Protein AF-A0A941UKR5-F1 (afdb_monomer_lite)

Foldseek 3Di:
DQPCPVQPDDDDDDDPVVVVVVCVVDDPCPGDPVSVVSVVVSVVCVVVVVVVVVVLVVVLVVVVVVCVVVVFDWDDDPDSDIGGDDD

Structure (mmCIF, N/CA/C/O backbone):
data_AF-A0A941UKR5-F1
#
_entry.id   AF-A0A941UKR5-F1
#
loop_
_atom_site.group_PDB
_atom_site.id
_atom_site.type_symbol
_atom_site.label_atom_id
_atom_site.label_alt_id
_atom_site.label_comp_id
_atom_site.label_asym_id
_atom_site.label_entity_id
_atom_site.label_seq_id
_atom_site.pdbx_PDB_ins_code
_atom_site.Cartn_x
_atom_site.Cartn_y
_atom_site.Cartn_z
_atom_site.occupancy
_atom_site.B_iso_or_equiv
_atom_site.auth_seq_id
_atom_site.auth_comp_id
_atom_site.auth_asym_id
_atom_site.auth_atom_id
_atom_site.pdbx_PDB_model_num
ATOM 1 N N . MET A 1 1 ? 2.711 1.603 5.756 1.00 88.06 1 MET A N 1
ATOM 2 C CA . MET A 1 1 ? 3.417 0.504 5.070 1.00 88.06 1 MET A CA 1
ATOM 3 C C . MET A 1 1 ? 4.754 1.014 4.565 1.00 88.06 1 MET A C 1
ATOM 5 O O . MET A 1 1 ? 5.663 1.010 5.366 1.00 88.06 1 MET A O 1
ATOM 9 N N . TYR A 1 2 ? 4.866 1.534 3.334 1.00 95.44 2 TYR A N 1
ATOM 10 C CA . TYR A 1 2 ? 6.163 1.956 2.764 1.00 95.44 2 TYR A CA 1
ATOM 11 C C . TYR A 1 2 ? 6.440 3.472 2.786 1.00 95.44 2 TYR A C 1
ATOM 13 O O . TYR A 1 2 ? 7.502 3.904 2.363 1.00 95.44 2 TYR A O 1
ATOM 21 N N . GLY A 1 3 ? 5.475 4.313 3.179 1.00 94.31 3 GLY A N 1
ATOM 22 C CA . GLY A 1 3 ? 5.683 5.770 3.267 1.00 94.31 3 GLY A CA 1
ATOM 23 C C . GLY A 1 3 ? 5.835 6.519 1.930 1.00 94.31 3 GLY A C 1
ATOM 24 O O . GLY A 1 3 ? 6.118 7.710 1.929 1.00 94.31 3 GLY A O 1
ATOM 25 N N . LEU A 1 4 ? 5.606 5.871 0.780 1.00 96.81 4 LEU A N 1
ATOM 26 C CA . LEU A 1 4 ? 5.890 6.441 -0.552 1.00 96.81 4 LEU A CA 1
ATOM 27 C C . LEU A 1 4 ? 4.690 7.114 -1.244 1.00 96.81 4 LEU A C 1
ATOM 29 O O . LEU A 1 4 ? 4.685 7.260 -2.469 1.00 96.81 4 LEU A O 1
ATOM 33 N N . ALA A 1 5 ? 3.656 7.522 -0.501 1.00 94.94 5 ALA A N 1
ATOM 34 C CA . ALA A 1 5 ? 2.417 8.036 -1.096 1.00 94.94 5 ALA A CA 1
ATOM 35 C C . ALA A 1 5 ? 2.662 9.221 -2.046 1.00 94.94 5 ALA A C 1
ATOM 37 O O . ALA A 1 5 ? 2.065 9.253 -3.120 1.00 94.94 5 ALA A O 1
ATOM 38 N N . GLY A 1 6 ? 3.586 10.128 -1.710 1.00 96.19 6 GLY A N 1
ATOM 39 C CA . GLY A 1 6 ? 3.951 11.278 -2.547 1.00 96.19 6 GLY A CA 1
ATOM 40 C C . GLY A 1 6 ? 4.756 10.937 -3.809 1.00 96.19 6 GLY A C 1
ATOM 41 O O . GLY A 1 6 ? 4.722 11.703 -4.764 1.00 96.19 6 GLY A O 1
ATOM 42 N N . LEU A 1 7 ? 5.431 9.780 -3.862 1.00 97.12 7 LEU A N 1
ATOM 43 C CA . LEU A 1 7 ? 6.275 9.388 -5.006 1.00 97.12 7 LEU A CA 1
ATOM 44 C C . LEU A 1 7 ? 5.513 8.673 -6.127 1.00 97.12 7 LEU A C 1
ATOM 46 O O . LEU A 1 7 ? 6.067 8.463 -7.203 1.00 97.12 7 LEU A O 1
ATOM 50 N N . ARG A 1 8 ? 4.248 8.307 -5.883 1.00 96.06 8 ARG A N 1
ATOM 51 C CA . ARG A 1 8 ? 3.336 7.715 -6.880 1.00 96.06 8 ARG A CA 1
ATOM 52 C C . ARG A 1 8 ? 3.900 6.467 -7.570 1.00 96.06 8 ARG A C 1
ATOM 54 O O . ARG A 1 8 ? 3.791 6.317 -8.783 1.00 96.06 8 ARG A O 1
ATOM 61 N N . ILE A 1 9 ? 4.480 5.558 -6.790 1.00 97.19 9 ILE A N 1
ATOM 62 C CA . ILE A 1 9 ? 5.017 4.287 -7.285 1.00 97.19 9 ILE A CA 1
ATOM 63 C C . ILE A 1 9 ? 4.104 3.117 -6.914 1.00 97.19 9 ILE A C 1
ATOM 65 O O . ILE A 1 9 ? 3.599 3.039 -5.795 1.00 97.19 9 ILE A O 1
ATOM 69 N N . GLY A 1 10 ? 3.890 2.210 -7.864 1.00 95.50 10 GLY A N 1
ATOM 70 C CA . GLY A 1 10 ? 3.095 0.999 -7.692 1.00 95.50 10 GLY A CA 1
ATOM 71 C C . GLY A 1 10 ? 3.450 -0.040 -8.751 1.00 95.50 10 GLY A C 1
ATOM 72 O O . GLY A 1 10 ? 4.151 0.264 -9.717 1.00 95.50 10 GLY A O 1
ATOM 73 N N . TYR A 1 11 ? 2.973 -1.266 -8.565 1.00 95.62 11 TYR A N 1
ATOM 74 C CA . TYR A 1 11 ? 3.188 -2.374 -9.491 1.00 95.62 11 TYR A CA 1
ATOM 75 C C . TYR A 1 11 ? 1.915 -3.216 -9.626 1.00 95.62 11 TYR A C 1
ATOM 77 O O . TYR A 1 11 ? 1.025 -3.153 -8.779 1.00 95.62 11 TYR A O 1
ATOM 85 N N . GLY A 1 12 ? 1.833 -3.997 -10.702 1.00 95.12 12 GLY A N 1
ATOM 86 C CA . GLY A 1 12 ? 0.783 -4.989 -10.920 1.00 95.12 12 GLY A CA 1
ATOM 87 C C . GLY A 1 12 ? 1.398 -6.360 -11.176 1.00 95.12 12 GLY A C 1
ATOM 88 O O . GLY A 1 12 ? 2.473 -6.456 -11.768 1.00 95.12 12 GLY A O 1
ATOM 89 N N . ILE A 1 13 ? 0.719 -7.415 -10.730 1.00 97.62 13 ILE A N 1
ATOM 90 C CA . ILE A 1 13 ? 1.096 -8.811 -10.974 1.00 97.62 13 ILE A CA 1
ATOM 91 C C . ILE A 1 13 ? -0.049 -9.461 -11.747 1.00 97.62 13 ILE A C 1
ATOM 93 O O . ILE A 1 13 ? -1.211 -9.320 -11.374 1.00 97.62 13 ILE A O 1
ATOM 97 N N . GLY A 1 14 ? 0.268 -10.163 -12.832 1.00 97.38 14 GLY A N 1
ATOM 98 C CA . GLY A 1 14 ? -0.733 -10.795 -13.683 1.00 97.38 14 GLY A CA 1
ATOM 99 C C . GLY A 1 14 ? -0.108 -11.738 -14.700 1.00 97.38 14 GLY A C 1
ATOM 100 O O . GLY A 1 14 ? 1.114 -11.878 -14.775 1.00 97.38 14 GLY A O 1
ATOM 101 N N . ARG A 1 15 ? -0.956 -12.393 -15.500 1.00 98.56 15 ARG A N 1
ATOM 102 C CA . ARG A 1 15 ? -0.486 -13.267 -16.578 1.00 98.56 15 ARG A CA 1
ATOM 103 C C . ARG A 1 15 ? 0.321 -12.473 -17.605 1.00 98.56 15 ARG A C 1
ATOM 105 O O . ARG A 1 15 ? 0.014 -11.319 -17.905 1.00 98.56 15 ARG A O 1
ATOM 112 N N . LYS A 1 16 ? 1.341 -13.120 -18.170 1.00 98.31 16 LYS A N 1
ATOM 113 C CA . LYS A 1 16 ? 2.287 -12.498 -19.106 1.00 98.31 16 LYS A CA 1
ATOM 114 C C . LYS A 1 16 ? 1.601 -11.845 -20.311 1.00 98.31 16 LYS A C 1
ATOM 116 O O . LYS A 1 16 ? 2.013 -10.764 -20.714 1.00 98.31 16 LYS A O 1
ATOM 121 N N . ASP A 1 17 ? 0.574 -12.487 -20.862 1.00 98.19 17 ASP A N 1
ATOM 122 C CA . ASP A 1 17 ? -0.227 -11.974 -21.979 1.00 98.19 17 ASP A CA 1
ATOM 123 C C . ASP A 1 17 ? -0.966 -10.680 -21.612 1.00 98.19 17 ASP A C 1
ATOM 125 O O . ASP A 1 17 ? -0.867 -9.693 -22.333 1.00 98.19 17 ASP A O 1
ATOM 129 N N . ILE A 1 18 ? -1.606 -10.634 -20.442 1.00 97.81 18 ILE A N 1
ATOM 130 C CA . ILE A 1 18 ? -2.293 -9.430 -19.947 1.00 97.81 18 ILE A CA 1
ATOM 131 C C . ILE A 1 18 ? -1.296 -8.288 -19.706 1.00 97.81 18 ILE A C 1
ATOM 133 O O . ILE A 1 18 ? -1.515 -7.160 -20.146 1.00 97.81 18 ILE A O 1
ATOM 137 N N . ILE A 1 19 ? -0.173 -8.573 -19.039 1.00 98.00 19 ILE A N 1
ATOM 138 C CA . ILE A 1 19 ? 0.863 -7.568 -18.755 1.00 98.00 19 ILE A CA 1
ATOM 139 C C . ILE A 1 19 ? 1.478 -7.025 -20.053 1.00 98.00 19 ILE A C 1
ATOM 141 O O . ILE A 1 19 ? 1.789 -5.834 -20.133 1.00 98.00 19 ILE A O 1
ATOM 145 N N . ALA A 1 20 ? 1.634 -7.861 -21.084 1.00 97.44 20 ALA A N 1
ATOM 146 C CA . ALA A 1 20 ? 2.117 -7.424 -22.390 1.00 97.44 20 ALA A CA 1
ATOM 147 C C . ALA A 1 20 ? 1.165 -6.407 -23.040 1.00 97.44 20 ALA A C 1
ATOM 149 O O . ALA A 1 20 ? 1.635 -5.372 -23.508 1.00 97.44 20 ALA A O 1
ATOM 150 N N . GLU A 1 21 ? -0.150 -6.643 -23.008 1.00 97.62 21 GLU A N 1
ATOM 151 C CA . GLU A 1 21 ? -1.135 -5.680 -23.522 1.00 97.62 21 GLU A CA 1
ATOM 152 C C . GLU A 1 21 ? -1.165 -4.385 -22.696 1.00 97.62 21 GLU A C 1
ATOM 154 O O . GLU A 1 21 ? -1.136 -3.290 -23.258 1.00 97.62 21 GLU A O 1
ATOM 159 N N . MET A 1 22 ? -1.112 -4.475 -21.362 1.00 96.69 22 MET A N 1
ATOM 160 C CA . MET A 1 22 ? -1.042 -3.288 -20.496 1.00 96.69 22 MET A CA 1
ATOM 161 C C . MET A 1 22 ? 0.201 -2.427 -20.770 1.00 96.69 22 MET A C 1
ATOM 163 O O . MET A 1 22 ? 0.123 -1.197 -20.747 1.00 96.69 22 MET A O 1
ATOM 167 N N . ASN A 1 23 ? 1.349 -3.055 -21.048 1.00 96.31 23 ASN A N 1
ATOM 168 C CA . ASN A 1 23 ? 2.592 -2.351 -21.367 1.00 96.31 23 ASN A CA 1
ATOM 169 C C . ASN A 1 23 ? 2.515 -1.552 -22.676 1.00 96.31 23 ASN A C 1
ATOM 171 O O . ASN A 1 23 ? 3.245 -0.574 -22.804 1.00 96.31 23 ASN A O 1
ATOM 175 N N . LYS A 1 24 ? 1.641 -1.932 -23.620 1.00 96.69 24 LYS A N 1
ATOM 176 C CA . LYS A 1 24 ? 1.407 -1.162 -24.854 1.00 96.69 24 LYS A CA 1
ATOM 177 C C . LYS A 1 24 ? 0.600 0.113 -24.599 1.00 96.69 24 LYS A C 1
ATOM 179 O O . LYS A 1 24 ? 0.776 1.091 -25.314 1.00 96.69 24 LYS A O 1
ATOM 184 N N . LEU A 1 25 ? -0.293 0.087 -23.605 1.00 95.81 25 LEU A N 1
ATOM 185 C CA . LEU A 1 25 ? -1.199 1.197 -23.292 1.00 95.81 25 LEU A CA 1
ATOM 186 C C . LEU A 1 25 ? -0.579 2.227 -22.346 1.00 95.81 25 LEU A C 1
ATOM 188 O O . LEU A 1 25 ? -0.887 3.415 -22.435 1.00 95.81 25 LEU A O 1
ATOM 192 N N . ARG A 1 26 ? 0.266 1.792 -21.406 1.00 94.75 26 ARG A N 1
ATOM 193 C CA . ARG A 1 26 ? 0.884 2.718 -20.450 1.00 94.75 26 ARG A CA 1
ATOM 194 C C . ARG A 1 26 ? 1.960 3.583 -21.126 1.00 94.75 26 ARG A C 1
ATOM 196 O O . ARG A 1 26 ? 2.668 3.092 -22.004 1.00 94.75 26 ARG A O 1
ATOM 203 N N . PRO A 1 27 ? 2.183 4.826 -20.661 1.00 95.62 27 PRO A N 1
ATOM 204 C CA . PRO A 1 27 ? 3.312 5.625 -21.120 1.00 95.62 27 PRO A CA 1
ATOM 205 C C . PRO A 1 27 ? 4.652 4.902 -20.878 1.00 95.62 27 PRO A C 1
ATOM 207 O O . PRO A 1 27 ? 4.827 4.311 -19.803 1.00 95.62 27 PRO A O 1
ATOM 210 N N . PRO A 1 28 ? 5.621 4.989 -21.812 1.00 93.69 28 PRO A N 1
ATOM 211 C CA . PRO A 1 28 ? 6.935 4.358 -21.655 1.00 93.69 28 PRO A CA 1
ATOM 212 C C . PRO A 1 28 ? 7.657 4.783 -20.368 1.00 93.69 28 PRO A C 1
ATOM 214 O O . PRO A 1 28 ? 8.264 3.957 -19.687 1.00 93.69 28 PRO A O 1
ATOM 217 N N . PHE A 1 29 ? 7.516 6.060 -19.997 1.00 95.69 29 PHE A N 1
ATOM 218 C CA . PHE A 1 29 ? 8.108 6.670 -18.806 1.00 95.69 29 PHE A CA 1
ATOM 219 C C . PHE A 1 29 ? 7.016 7.161 -17.849 1.00 95.69 29 PHE A C 1
ATOM 221 O O . PHE A 1 29 ? 6.765 8.354 -17.717 1.00 95.69 29 PHE A O 1
ATOM 228 N N . ASN A 1 30 ? 6.324 6.228 -17.200 1.00 94.88 30 ASN A N 1
ATOM 229 C CA . ASN A 1 30 ? 5.210 6.527 -16.295 1.00 94.88 30 ASN A CA 1
ATOM 230 C C . ASN A 1 30 ? 5.613 6.669 -14.812 1.00 94.88 30 ASN A C 1
ATOM 232 O O . ASN A 1 30 ? 4.749 6.911 -13.974 1.00 94.88 30 ASN A O 1
ATOM 236 N N . THR A 1 31 ? 6.896 6.499 -14.471 1.00 95.88 31 THR A N 1
ATOM 237 C CA . THR A 1 31 ? 7.428 6.625 -13.102 1.00 95.88 31 THR A CA 1
ATOM 238 C C . THR A 1 31 ? 8.814 7.272 -13.124 1.00 95.88 31 THR A C 1
ATOM 240 O O . THR A 1 31 ? 9.574 7.082 -14.074 1.00 95.88 31 THR A O 1
ATOM 243 N N . SER A 1 32 ? 9.162 8.043 -12.089 1.00 97.12 32 SER A N 1
ATOM 244 C 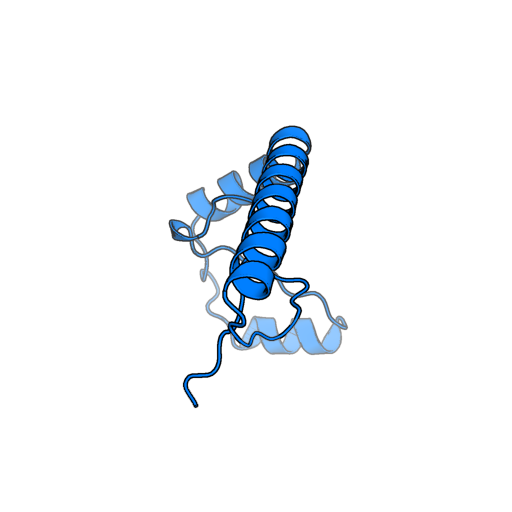CA . SER A 1 32 ? 10.454 8.739 -12.018 1.00 97.12 32 SER A CA 1
ATOM 245 C C . SER A 1 32 ? 11.580 7.833 -11.509 1.00 97.12 32 SER A C 1
ATOM 247 O O . SER A 1 32 ? 11.352 6.894 -10.745 1.00 97.12 32 SER A O 1
ATOM 249 N N . SER A 1 33 ? 12.825 8.149 -11.876 1.00 97.50 33 SER A N 1
ATOM 250 C CA . SER A 1 33 ? 14.013 7.425 -11.398 1.00 97.50 33 SER A CA 1
ATOM 251 C C . SER A 1 33 ? 14.164 7.479 -9.872 1.00 97.50 33 SER A C 1
ATOM 253 O O . SER A 1 33 ? 14.581 6.500 -9.254 1.00 97.50 33 SER A O 1
ATOM 255 N N . VAL A 1 34 ? 13.783 8.600 -9.253 1.00 97.81 34 VAL A N 1
ATOM 256 C CA . VAL A 1 34 ? 13.759 8.763 -7.792 1.00 97.81 34 VAL A CA 1
ATOM 257 C C . VAL A 1 34 ? 12.737 7.817 -7.161 1.00 97.81 34 VAL A C 1
ATOM 259 O O . VAL A 1 34 ? 13.070 7.115 -6.209 1.00 97.81 34 VAL A O 1
ATOM 262 N N . ALA A 1 35 ? 11.524 7.741 -7.717 1.00 98.12 35 ALA A N 1
ATOM 263 C CA . ALA A 1 35 ? 10.472 6.862 -7.215 1.00 98.12 35 ALA A CA 1
ATOM 264 C C . ALA A 1 35 ? 10.846 5.375 -7.341 1.00 98.12 35 ALA A C 1
ATOM 266 O O . ALA A 1 35 ? 10.622 4.606 -6.408 1.00 98.12 35 ALA A O 1
ATOM 267 N N . GLN A 1 36 ? 11.474 4.981 -8.455 1.00 97.75 36 GLN A N 1
ATOM 268 C CA . GLN A 1 36 ? 11.970 3.615 -8.660 1.00 97.75 36 GLN A CA 1
ATOM 269 C C . GLN A 1 36 ? 13.051 3.241 -7.637 1.00 97.75 36 GLN A C 1
ATOM 271 O O . GLN A 1 36 ? 12.966 2.182 -7.018 1.00 97.75 36 GLN A O 1
ATOM 276 N N . LYS A 1 37 ? 14.038 4.121 -7.406 1.00 97.94 37 LYS A N 1
ATOM 277 C CA . LYS A 1 37 ? 15.081 3.892 -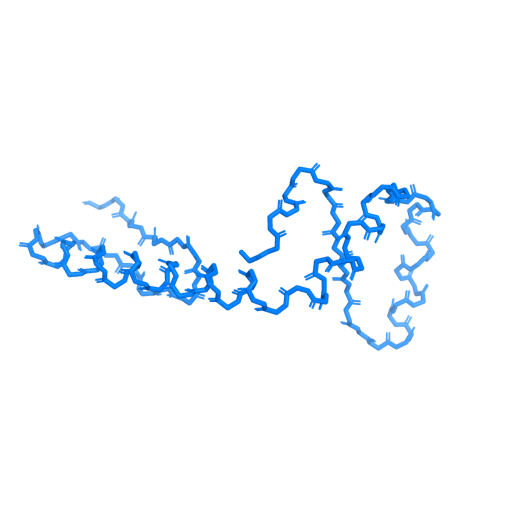6.393 1.00 97.94 37 LYS A CA 1
ATOM 278 C C . LYS A 1 37 ? 14.478 3.777 -4.995 1.00 97.94 37 LYS A C 1
ATOM 280 O O . LYS A 1 37 ? 14.773 2.815 -4.297 1.00 97.94 37 LYS A O 1
ATOM 285 N N . ALA A 1 38 ? 13.612 4.712 -4.608 1.00 97.69 38 ALA A N 1
ATOM 286 C CA . ALA A 1 38 ? 12.961 4.691 -3.300 1.00 97.69 38 ALA A CA 1
ATOM 287 C C . ALA A 1 38 ? 12.150 3.406 -3.072 1.00 97.69 38 ALA A C 1
ATOM 289 O O . ALA A 1 38 ? 12.208 2.843 -1.985 1.00 97.69 38 ALA A O 1
ATOM 290 N N . ALA A 1 39 ? 11.449 2.905 -4.095 1.00 97.44 39 ALA A N 1
ATOM 291 C CA . ALA A 1 39 ? 10.716 1.645 -3.996 1.00 97.44 39 ALA A CA 1
ATOM 292 C C . ALA A 1 39 ? 11.634 0.441 -3.756 1.00 97.44 39 ALA A C 1
ATOM 294 O O . ALA A 1 39 ? 11.306 -0.400 -2.927 1.00 97.44 39 ALA A O 1
ATOM 295 N N . LEU A 1 40 ? 12.788 0.368 -4.428 1.00 97.12 40 LEU A N 1
ATOM 296 C CA . LEU A 1 40 ? 13.751 -0.719 -4.212 1.00 97.12 40 LEU A CA 1
ATOM 297 C C . LEU A 1 40 ? 14.304 -0.725 -2.782 1.00 97.12 40 LEU A C 1
ATOM 299 O O . LEU A 1 40 ? 14.375 -1.787 -2.175 1.00 97.12 40 LEU A O 1
ATOM 303 N N . TRP A 1 41 ? 14.635 0.446 -2.229 1.00 97.06 41 TRP A N 1
ATOM 304 C CA . TRP A 1 41 ? 15.061 0.564 -0.830 1.00 97.06 41 TRP A CA 1
ATOM 305 C C . TRP A 1 41 ? 13.930 0.215 0.144 1.00 97.06 41 TRP A C 1
ATOM 307 O O . TRP A 1 41 ? 14.135 -0.561 1.069 1.00 97.06 41 TRP A O 1
ATOM 317 N N . ALA A 1 42 ? 12.716 0.715 -0.099 1.00 96.81 42 ALA A N 1
ATOM 318 C CA . ALA A 1 42 ? 11.561 0.435 0.753 1.00 96.81 42 ALA A CA 1
ATOM 319 C C . ALA A 1 42 ? 11.164 -1.053 0.767 1.00 96.81 42 ALA A C 1
ATOM 321 O O . ALA A 1 42 ? 10.599 -1.520 1.751 1.00 96.81 42 ALA A O 1
ATOM 322 N N . LEU A 1 43 ? 11.449 -1.803 -0.304 1.00 96.00 43 LEU A N 1
ATOM 323 C CA . LEU A 1 43 ? 11.237 -3.254 -0.349 1.00 96.00 43 LEU A CA 1
ATOM 324 C C . LEU A 1 43 ? 12.226 -4.042 0.523 1.00 96.00 43 LEU A C 1
ATOM 326 O O . LEU A 1 43 ? 11.922 -5.177 0.872 1.00 96.00 43 LEU A O 1
ATOM 330 N N . GLN A 1 44 ? 13.386 -3.468 0.848 1.00 97.12 44 GLN A N 1
ATOM 331 C CA . GLN A 1 44 ? 14.421 -4.102 1.674 1.00 97.12 44 GLN A CA 1
ATOM 332 C C . GLN A 1 44 ? 14.297 -3.740 3.162 1.00 97.12 44 GLN A C 1
ATOM 334 O O . GLN A 1 44 ? 14.872 -4.417 4.009 1.00 97.12 44 GLN A O 1
ATOM 339 N N . ASP A 1 45 ? 13.558 -2.679 3.486 1.00 97.31 45 ASP A N 1
ATOM 340 C CA . ASP A 1 45 ? 13.377 -2.186 4.853 1.00 97.31 45 ASP A CA 1
ATOM 341 C C . ASP A 1 45 ? 12.233 -2.926 5.572 1.00 97.31 45 ASP A C 1
ATOM 343 O O . ASP A 1 45 ? 11.111 -2.430 5.733 1.00 97.31 45 ASP A O 1
ATOM 347 N N . GLU A 1 46 ? 12.512 -4.167 5.971 1.00 96.69 46 GLU A N 1
ATOM 348 C CA . GLU A 1 46 ? 11.559 -5.010 6.700 1.00 96.69 46 GLU A CA 1
ATOM 349 C C . GLU A 1 46 ? 11.236 -4.458 8.099 1.00 96.69 46 GLU A C 1
ATOM 351 O O . GLU A 1 46 ? 10.100 -4.593 8.562 1.00 96.69 46 GLU A O 1
ATOM 356 N N . GLU A 1 47 ? 12.191 -3.783 8.749 1.00 97.81 47 GLU A N 1
ATOM 357 C CA . GLU A 1 47 ? 12.009 -3.189 10.079 1.00 97.81 47 GLU A CA 1
ATOM 358 C C . GLU A 1 47 ? 10.949 -2.083 10.044 1.00 97.81 47 GLU A C 1
ATOM 360 O O . GLU A 1 47 ? 9.982 -2.116 10.815 1.00 97.81 47 GLU A O 1
ATOM 365 N N . HIS A 1 48 ? 11.075 -1.127 9.118 1.00 96.81 48 HIS A N 1
ATOM 366 C CA . HIS A 1 48 ? 10.085 -0.067 8.953 1.00 96.81 48 HIS A CA 1
ATOM 367 C C . HIS A 1 48 ? 8.700 -0.635 8.633 1.00 96.81 48 HIS A C 1
ATOM 369 O O . HIS A 1 48 ? 7.685 -0.154 9.159 1.00 96.81 48 HIS A O 1
ATOM 375 N N . LEU A 1 49 ? 8.645 -1.661 7.776 1.00 96.56 49 LEU A N 1
ATOM 376 C CA . LEU A 1 49 ? 7.398 -2.306 7.386 1.00 96.56 49 LEU A CA 1
ATOM 377 C C . LEU A 1 49 ? 6.702 -2.946 8.590 1.00 96.56 49 LEU A C 1
ATOM 379 O O . LEU A 1 49 ? 5.507 -2.708 8.796 1.00 96.56 49 LEU A O 1
ATOM 383 N N . GLN A 1 50 ? 7.444 -3.722 9.380 1.00 97.19 50 GLN A N 1
ATOM 384 C CA . GLN A 1 50 ? 6.932 -4.404 10.563 1.00 97.19 50 GLN A CA 1
ATOM 385 C C . GLN A 1 50 ? 6.463 -3.395 11.613 1.00 97.19 50 GLN A C 1
ATOM 387 O O . GLN A 1 50 ? 5.301 -3.427 12.020 1.00 97.19 50 GLN A O 1
ATOM 392 N N . ARG A 1 51 ? 7.305 -2.412 11.945 1.00 97.69 51 ARG A N 1
ATOM 393 C CA . ARG A 1 51 ? 6.967 -1.339 12.888 1.00 97.69 51 ARG A CA 1
ATOM 394 C C . ARG A 1 51 ? 5.710 -0.577 12.471 1.00 97.69 51 ARG A C 1
ATOM 396 O O . ARG A 1 51 ? 4.848 -0.288 13.297 1.00 97.69 51 ARG A O 1
ATOM 403 N N . THR A 1 52 ? 5.580 -0.240 11.188 1.00 97.19 52 THR A N 1
ATOM 404 C CA . THR A 1 52 ? 4.412 0.506 10.703 1.00 97.19 52 THR A CA 1
ATOM 405 C C . THR A 1 52 ? 3.132 -0.329 10.755 1.00 97.19 52 THR A C 1
ATOM 407 O O . THR A 1 52 ? 2.060 0.218 11.014 1.00 97.19 52 THR A O 1
ATOM 410 N N . ARG A 1 53 ? 3.214 -1.644 10.508 1.00 96.25 53 ARG A N 1
ATOM 411 C CA . ARG A 1 53 ? 2.071 -2.558 10.665 1.00 96.25 53 ARG A CA 1
ATOM 412 C C . ARG A 1 53 ? 1.634 -2.644 12.120 1.00 96.25 53 ARG A C 1
ATOM 414 O O . ARG A 1 53 ? 0.452 -2.477 12.392 1.00 96.25 53 ARG A O 1
ATOM 421 N N . GLU A 1 54 ? 2.579 -2.832 13.034 1.00 97.25 54 GLU A N 1
ATOM 422 C CA . GLU A 1 54 ? 2.298 -2.921 14.469 1.00 97.25 54 GLU A CA 1
ATOM 423 C C . GLU A 1 54 ? 1.620 -1.657 14.998 1.00 97.25 54 GLU A C 1
ATOM 425 O O . GLU A 1 54 ? 0.590 -1.751 15.659 1.00 97.25 54 GLU A O 1
ATOM 430 N N . ILE A 1 55 ? 2.136 -0.475 14.648 1.00 97.06 55 ILE A N 1
ATOM 431 C CA . ILE A 1 55 ? 1.534 0.804 15.054 1.00 97.06 55 ILE A CA 1
ATOM 432 C C . ILE A 1 55 ? 0.104 0.938 14.515 1.00 97.06 55 ILE A C 1
ATOM 434 O O . ILE A 1 55 ? -0.793 1.354 15.250 1.00 97.06 55 ILE A O 1
ATOM 438 N N . ASN A 1 56 ? -0.129 0.573 13.250 1.00 96.94 56 ASN A N 1
ATOM 439 C CA . ASN A 1 56 ? -1.468 0.631 12.662 1.00 96.94 56 ASN A CA 1
ATOM 440 C C . ASN A 1 56 ? -2.444 -0.319 13.366 1.00 96.94 56 ASN A C 1
ATOM 442 O O . ASN A 1 56 ? -3.563 0.087 13.666 1.00 96.94 56 ASN A O 1
ATOM 446 N N . GLU A 1 57 ? -2.033 -1.555 13.656 1.00 96.88 57 GLU A N 1
ATOM 447 C CA . GLU A 1 57 ? -2.891 -2.536 14.331 1.00 96.88 57 GLU A CA 1
ATOM 448 C C . GLU A 1 57 ? -3.167 -2.161 15.791 1.00 96.88 57 GLU A C 1
ATOM 450 O O . GLU A 1 57 ? -4.305 -2.274 16.251 1.00 96.88 57 GLU A O 1
ATOM 455 N N . GLN A 1 58 ? -2.170 -1.633 16.506 1.00 97.62 58 GLN A N 1
ATOM 456 C CA . GLN A 1 58 ? -2.355 -1.091 17.855 1.00 97.62 58 GLN A CA 1
ATOM 457 C C . GLN A 1 58 ? -3.353 0.073 17.851 1.00 97.62 58 GLN A C 1
ATOM 459 O O . GLN A 1 58 ? -4.285 0.087 18.656 1.00 97.62 58 GLN A O 1
ATOM 464 N N . GLY A 1 59 ? -3.202 1.017 16.915 1.00 97.25 59 GLY A N 1
ATOM 465 C CA . GLY A 1 59 ? -4.119 2.145 16.760 1.00 97.25 59 GLY A CA 1
ATOM 466 C C . GLY A 1 59 ? -5.539 1.703 16.405 1.00 97.25 59 GLY A C 1
ATOM 467 O O . GLY A 1 59 ? -6.496 2.178 17.010 1.00 97.25 59 GLY A O 1
ATOM 468 N N . LYS A 1 60 ? -5.686 0.750 15.479 1.00 97.06 60 LYS A N 1
ATOM 469 C CA . LYS A 1 60 ? -6.985 0.190 15.080 1.00 97.06 60 LYS A CA 1
ATOM 470 C C . LYS A 1 60 ? -7.679 -0.513 16.251 1.00 97.06 60 LYS A C 1
ATOM 472 O O . LYS A 1 60 ? -8.847 -0.247 16.510 1.00 97.06 60 LYS A O 1
ATOM 477 N N . THR A 1 61 ? -6.943 -1.337 16.998 1.00 96.94 61 THR A N 1
ATOM 478 C CA . THR A 1 61 ? -7.451 -2.049 18.185 1.00 96.94 61 THR A 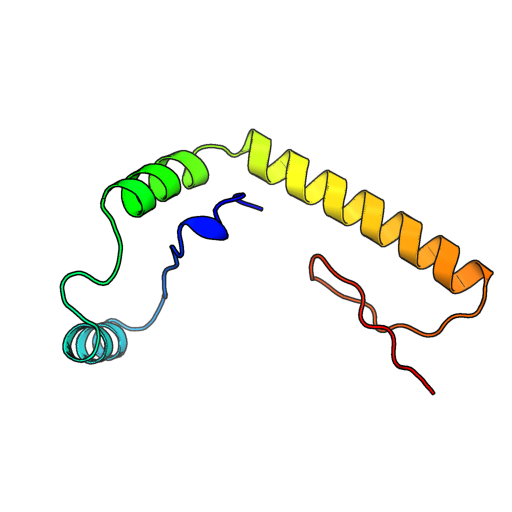CA 1
ATOM 479 C C . THR A 1 61 ? -7.906 -1.078 19.271 1.00 96.94 61 THR A C 1
ATOM 481 O O . THR A 1 61 ? -8.980 -1.247 19.847 1.00 96.94 61 THR A O 1
ATOM 484 N N . TYR A 1 62 ? -7.104 -0.043 19.534 1.00 97.88 62 TYR A N 1
ATOM 485 C CA . TYR A 1 62 ? -7.469 1.020 20.464 1.00 97.88 62 TYR A CA 1
ATOM 486 C C . TYR A 1 62 ? -8.763 1.716 20.026 1.00 97.88 62 TYR A C 1
ATOM 488 O O . TYR A 1 62 ? -9.701 1.807 20.812 1.00 97.88 62 TYR A O 1
ATOM 496 N N . LEU A 1 63 ? -8.849 2.139 18.762 1.00 97.56 63 LEU A N 1
ATOM 497 C CA . LEU A 1 63 ? -10.027 2.835 18.249 1.00 97.56 63 LEU A CA 1
ATOM 498 C C . LEU A 1 63 ? -11.285 1.963 18.286 1.00 97.56 63 LEU A C 1
ATOM 500 O O . LEU A 1 63 ? -12.322 2.469 18.684 1.00 97.56 63 LEU A O 1
ATOM 504 N N . TYR A 1 64 ? -11.217 0.672 17.949 1.00 97.56 64 TYR A N 1
ATOM 505 C CA . TYR A 1 64 ? -12.373 -0.224 18.082 1.00 97.56 64 TYR A CA 1
ATOM 506 C C . TYR A 1 64 ? -12.903 -0.279 19.509 1.00 97.56 64 TYR A C 1
ATOM 508 O O . TYR A 1 64 ? -14.091 -0.061 19.723 1.00 97.56 64 TYR A O 1
ATOM 516 N N . LYS A 1 65 ? -12.014 -0.460 20.491 1.00 98.00 65 LYS A N 1
ATOM 517 C CA . LYS A 1 65 ? -12.399 -0.462 21.904 1.00 98.00 65 LYS A CA 1
ATOM 518 C C . LYS A 1 65 ? -13.089 0.845 22.312 1.00 98.00 65 LYS A C 1
ATOM 520 O O . LYS A 1 65 ? -14.092 0.813 23.021 1.00 98.00 65 LYS A O 1
ATOM 525 N N . GLU A 1 66 ? -12.547 1.990 21.901 1.00 97.75 66 GLU A N 1
ATOM 526 C CA . GLU A 1 66 ? -13.122 3.287 22.267 1.00 97.75 66 GLU A CA 1
ATOM 527 C C . GLU A 1 66 ? -14.435 3.574 21.525 1.00 97.75 66 GLU A C 1
ATOM 529 O O . GLU A 1 66 ? -15.349 4.141 22.113 1.00 97.75 66 GLU A O 1
ATOM 534 N N . LEU A 1 67 ? -14.572 3.143 20.270 1.00 96.56 67 LEU A N 1
ATOM 535 C CA . LEU A 1 67 ? -15.818 3.261 19.509 1.00 96.56 67 LEU A CA 1
ATOM 536 C C . LEU A 1 67 ? -16.923 2.371 20.098 1.00 96.56 67 LEU A C 1
ATOM 538 O O . LEU A 1 67 ? -18.059 2.826 20.239 1.00 96.56 67 LEU A O 1
ATOM 542 N N . ASP A 1 68 ? -16.581 1.148 20.510 1.00 96.75 68 ASP A N 1
ATOM 543 C CA . ASP A 1 68 ? -17.496 0.242 21.210 1.00 96.75 68 ASP A CA 1
ATOM 544 C C . ASP A 1 68 ? -17.964 0.847 22.541 1.00 96.75 68 ASP A C 1
ATOM 546 O O . ASP A 1 68 ? -19.146 0.764 22.881 1.00 96.75 68 ASP A O 1
ATOM 550 N N . SER A 1 69 ? -17.061 1.501 23.286 1.00 97.88 69 SER A N 1
ATOM 551 C CA . SER A 1 69 ? -17.376 2.089 24.597 1.00 97.88 69 SER A CA 1
ATOM 552 C C . SER A 1 69 ? -18.404 3.224 24.517 1.00 97.88 69 SER A C 1
ATOM 554 O O . SER A 1 69 ? -19.185 3.413 25.450 1.00 97.88 69 SER A O 1
ATOM 556 N N . ILE A 1 70 ? -18.445 3.939 23.388 1.00 96.56 70 ILE A N 1
ATOM 557 C CA . ILE A 1 70 ? -19.407 5.017 23.120 1.00 96.56 70 ILE A CA 1
ATOM 558 C C . ILE A 1 70 ? -20.604 4.564 22.266 1.00 96.56 70 ILE A C 1
ATOM 560 O O . ILE A 1 70 ? -21.438 5.391 21.900 1.00 96.56 70 ILE A O 1
ATOM 564 N N . GLY A 1 71 ? -20.702 3.271 21.937 1.00 95.38 71 GLY A N 1
ATOM 565 C CA . GLY A 1 71 ? -21.793 2.709 21.134 1.00 95.38 71 GLY A CA 1
ATOM 566 C C . GLY A 1 71 ? -21.805 3.169 19.671 1.00 95.38 71 GLY A C 1
ATOM 567 O O . GLY A 1 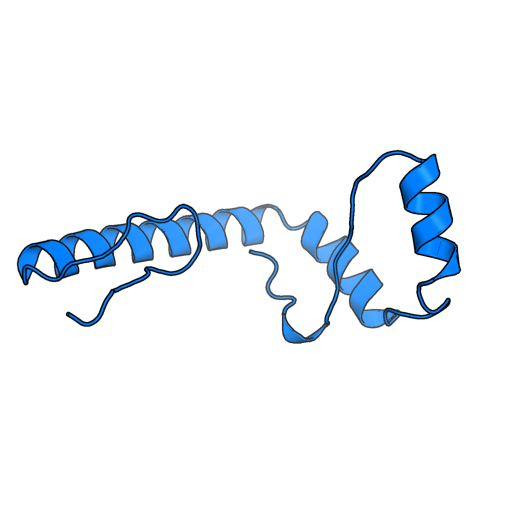71 ? -22.861 3.160 19.035 1.00 95.38 71 GLY A O 1
ATOM 568 N N . MET A 1 72 ? -20.660 3.596 19.130 1.00 95.50 72 MET A N 1
ATOM 569 C CA . MET A 1 72 ? -20.554 4.051 17.745 1.00 95.50 72 MET A CA 1
ATOM 570 C C . MET A 1 72 ? -20.448 2.859 16.792 1.00 95.50 72 MET A C 1
ATOM 572 O O . MET A 1 72 ? -19.614 1.974 16.968 1.00 95.50 72 MET A O 1
ATOM 576 N N . LYS A 1 73 ? -21.276 2.847 15.743 1.00 95.75 73 LYS A N 1
ATOM 577 C CA . LYS A 1 73 ? -21.224 1.805 14.713 1.00 95.75 73 LYS A CA 1
ATOM 578 C C . LYS A 1 73 ? -20.026 2.014 13.785 1.00 95.75 73 LYS A C 1
ATOM 580 O O . LYS A 1 73 ? -19.761 3.126 13.331 1.00 95.75 73 LYS A O 1
ATOM 585 N N . TYR A 1 74 ? -19.366 0.922 13.424 1.00 96.00 74 TYR A N 1
ATOM 586 C CA . TYR A 1 74 ? -18.324 0.886 12.402 1.00 96.00 74 TYR A CA 1
ATOM 587 C C . TYR A 1 74 ? -18.298 -0.479 11.712 1.00 96.00 74 TYR A C 1
ATOM 589 O O . TYR A 1 74 ? -18.919 -1.440 12.166 1.00 96.00 74 TYR A O 1
ATOM 597 N N . VAL A 1 75 ? -17.571 -0.563 10.600 1.00 95.94 75 VAL A N 1
ATOM 598 C CA . VAL A 1 75 ? -17.305 -1.826 9.904 1.00 95.94 75 VAL A CA 1
ATOM 599 C C . VAL A 1 75 ? -15.893 -2.303 10.261 1.00 95.94 75 VAL A C 1
ATOM 601 O O . VAL A 1 75 ? -14.957 -1.509 10.130 1.00 95.94 75 VAL A O 1
ATOM 604 N N . PRO A 1 76 ? -15.702 -3.563 10.698 1.00 94.56 76 PRO A N 1
ATOM 605 C CA . PRO A 1 76 ? -14.370 -4.136 10.885 1.00 94.56 76 PRO A CA 1
ATOM 606 C C . PRO A 1 76 ? -13.560 -4.113 9.582 1.00 94.56 76 PRO A C 1
ATOM 608 O O . PRO A 1 76 ? -14.078 -4.437 8.512 1.00 94.56 76 PRO A O 1
ATOM 611 N N . THR A 1 77 ? -12.289 -3.723 9.658 1.00 95.88 77 THR A N 1
ATOM 612 C CA . THR A 1 77 ? -11.421 -3.508 8.497 1.00 95.88 77 THR A CA 1
ATOM 613 C C . THR A 1 77 ? -10.074 -4.217 8.639 1.00 95.88 77 THR A C 1
ATOM 615 O O . THR A 1 77 ? -9.410 -4.187 9.675 1.00 95.88 77 THR A O 1
ATOM 618 N N . GLU A 1 78 ? -9.612 -4.774 7.521 1.00 94.06 78 GLU A N 1
ATOM 619 C CA . GLU A 1 78 ? -8.238 -5.276 7.336 1.00 94.06 78 GLU A CA 1
ATOM 620 C C . GLU A 1 78 ? -7.294 -4.186 6.788 1.00 94.06 78 GLU A C 1
ATOM 622 O O . GLU A 1 78 ? -6.176 -4.449 6.346 1.00 94.06 78 GLU A O 1
ATOM 627 N N . ALA A 1 79 ? -7.771 -2.939 6.757 1.00 93.50 79 ALA A N 1
ATOM 628 C CA . ALA A 1 79 ? -7.069 -1.785 6.214 1.00 93.50 79 ALA A CA 1
ATOM 629 C C . ALA A 1 79 ? -6.513 -0.886 7.328 1.00 93.50 79 ALA A C 1
ATOM 631 O O . ALA A 1 79 ? -6.754 -1.083 8.515 1.00 93.50 79 ALA A O 1
ATOM 632 N N . ASN A 1 80 ? -5.798 0.166 6.934 1.00 94.62 80 ASN A N 1
ATOM 633 C CA . ASN A 1 80 ? -5.236 1.173 7.836 1.00 94.62 80 ASN A CA 1
ATOM 634 C C . ASN A 1 80 ? -6.211 2.327 8.151 1.00 94.62 80 ASN A C 1
ATOM 636 O O . ASN A 1 80 ? -5.777 3.454 8.385 1.00 94.62 80 ASN A O 1
ATOM 640 N N . PHE A 1 81 ? -7.515 2.072 8.082 1.00 95.81 81 PHE A N 1
ATOM 641 C CA . PHE A 1 81 ? -8.576 3.028 8.395 1.00 95.81 81 PHE A CA 1
ATOM 642 C C . PHE A 1 81 ? -9.823 2.276 8.858 1.00 95.81 81 PHE A C 1
ATOM 644 O O . PHE A 1 81 ? -9.984 1.093 8.559 1.00 95.81 81 PHE A O 1
ATOM 651 N N . ILE A 1 82 ? -10.718 2.975 9.549 1.00 96.75 82 ILE A N 1
ATOM 652 C CA . ILE A 1 82 ? -12.003 2.445 10.009 1.00 96.75 82 ILE A CA 1
ATOM 653 C C . ILE A 1 82 ? -13.104 3.182 9.253 1.00 96.75 82 ILE A C 1
ATOM 655 O O . ILE A 1 82 ? -13.083 4.410 9.168 1.00 96.75 82 ILE A O 1
ATOM 659 N N . PHE A 1 83 ? -14.049 2.438 8.682 1.00 95.94 83 PHE A N 1
ATOM 660 C CA . PHE A 1 83 ? -15.225 3.024 8.052 1.00 95.94 83 PHE A CA 1
ATOM 661 C C . PHE A 1 83 ? -16.359 3.136 9.072 1.00 95.94 83 PHE A C 1
ATOM 663 O O . PHE A 1 83 ? -16.745 2.139 9.684 1.00 95.94 83 PHE A O 1
ATOM 670 N N . MET A 1 84 ? -16.890 4.348 9.228 1.00 94.44 84 MET A N 1
ATOM 671 C CA . MET A 1 84 ? -17.988 4.661 10.140 1.00 94.44 84 MET A CA 1
ATOM 672 C C . MET A 1 84 ? -19.166 5.212 9.329 1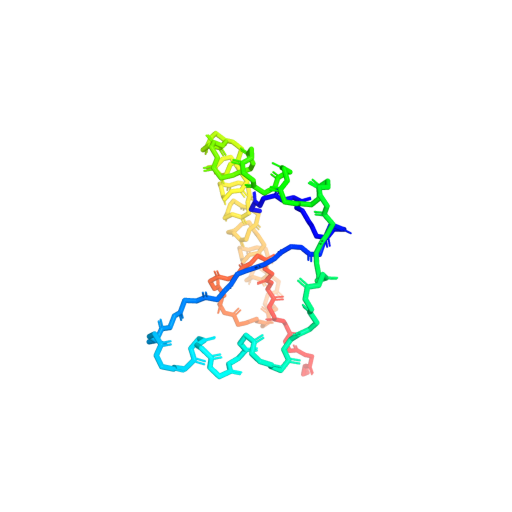.00 94.44 84 MET A C 1
ATOM 674 O O . MET A 1 84 ? -19.043 6.304 8.766 1.00 94.44 84 MET A O 1
ATOM 678 N N . PRO A 1 85 ? -20.282 4.473 9.215 1.00 91.50 85 PRO A N 1
ATOM 679 C CA . PRO A 1 85 ? -21.484 4.998 8.587 1.00 91.50 85 PRO A CA 1
ATOM 680 C C . PRO A 1 85 ? -22.117 6.071 9.480 1.00 91.50 85 PRO A C 1
ATOM 682 O O . PRO A 1 85 ? -22.181 5.921 10.699 1.00 91.50 85 PRO A O 1
ATOM 685 N N . LEU A 1 86 ? -22.591 7.151 8.861 1.00 85.31 86 LEU A N 1
ATOM 686 C CA . LEU A 1 86 ? -23.415 8.158 9.523 1.00 85.31 86 LEU A CA 1
ATOM 687 C C . LEU A 1 86 ? -24.878 7.784 9.262 1.00 85.31 86 LEU A C 1
ATOM 689 O O . LEU A 1 86 ? -25.373 7.995 8.156 1.00 85.31 86 LEU A O 1
ATOM 693 N N . GLU A 1 87 ? -25.523 7.177 10.256 1.00 67.69 87 GLU A N 1
ATOM 694 C CA . GLU A 1 87 ? -26.969 6.912 10.305 1.00 67.69 87 GLU A CA 1
ATOM 695 C C . GLU A 1 87 ? 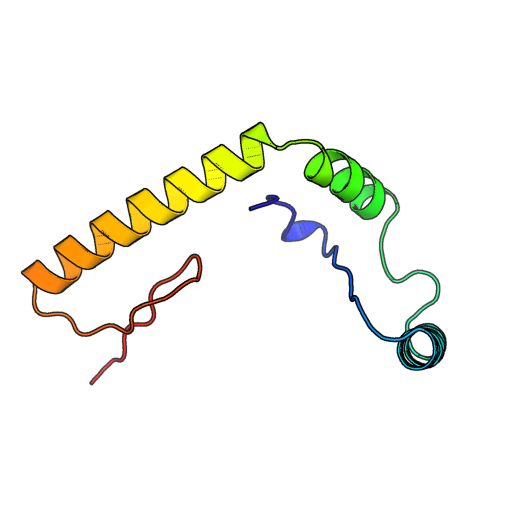-27.596 7.678 11.468 1.00 67.69 87 GLU A C 1
ATOM 697 O O . GLU A 1 87 ? -26.978 7.682 12.559 1.00 67.69 87 GLU A O 1
#

Radius of gyration: 18.51 Å; chains: 1; bounding box: 42×24×50 Å

Secondary structure (DSSP, 8-state):
----GGGT-------HHHHHHHHHHS-TT-S-HHHHHHHHHHHH-HHHHHHHHHHHHHHHHHHHHHHHHTT---B--SSSS-B----

pLDDT: mean 95.98, std 3.62, range [67.69, 98.56]

Sequence (87 aa):
MYGLAGLRIGYGIGRKDIIAEMNKLRPPFNTSSVAQKAALWALQDEEHLQRTREINEQGKTYLYKELDSIGMKYVPTEANFIFMPLE